Protein AF-A0A7C1NR58-F1 (afdb_monomer)

Mean predicted aligned error: 11.62 Å

Sequence (170 aa):
MNDITGWLIAIVIISLYFAILLFLKKRDLFERYNLSFYGPLLMWKTKKGKEFIRKIAKPKKFWNGFAMIGIVISFIAMFFMLWLLVENLSLLQHVPKKELQNLPGINMVIALPGINPILPVGYTIIGLAIAIVVHEFSHGIQCVLGKIKIKSLGIIAFIVPIGAFVEPDE

pLDDT: mean 75.81, std 11.31, range [46.38, 97.19]

Foldseek 3Di:
DDVVVVVVVVVVLQVVLVVVVVVCVVVVCCVVQVWDDDDLKIKGWDPVVLVVLVVVLVVVVVLVVVVVVVVVVVVVVVVVVVVVVVVVVVVVVVDPPVCVVVPDDPLCVDLAQPSR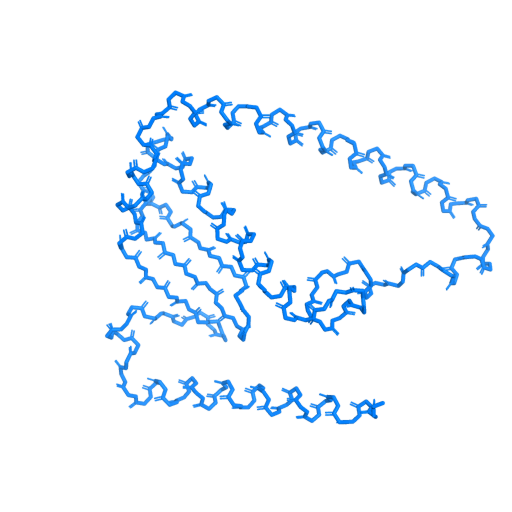PVDHNVVSLVVVVVVQVVVQSSVSSVCVSVVFAFPIWIFMDNSGGPHIHTHTDD

Radius of gyration: 21.35 Å; Cα contacts (8 Å, |Δi|>4): 151; chains: 1; bounding box: 59×28×55 Å

Secondary structure (DSSP, 8-state):
--HHHHHHHHHHHHHHHHHHHHHHHHTTHHHHTTEEEETTEEEEEESHHHHHHHHHT--HHHHHHHHHHHHHHHHHHHHHHHHHHHHHHHHHTTS-TTTGGGSPPHHHH---TTT-TTS-HHHHHHHHHHHHHHHHHHHHHHHHHTTPPEEEEEEEEESEEEEEEEEE--

Structure (mmCIF, N/CA/C/O backbone):
data_AF-A0A7C1NR58-F1
#
_entry.id   AF-A0A7C1NR58-F1
#
loop_
_atom_site.group_PDB
_atom_site.id
_atom_site.type_symbol
_atom_site.label_atom_id
_atom_site.label_alt_id
_atom_site.label_comp_id
_atom_site.label_asym_id
_atom_site.label_entity_id
_atom_site.label_seq_id
_atom_site.pdbx_PDB_ins_code
_atom_site.Cartn_x
_atom_site.Cartn_y
_atom_site.Cartn_z
_atom_site.occupancy
_atom_site.B_iso_or_equiv
_atom_site.auth_seq_id
_atom_site.auth_comp_id
_atom_site.auth_asym_id
_atom_site.auth_atom_id
_atom_site.pdbx_PDB_model_num
ATOM 1 N N . MET A 1 1 ? 5.125 -14.615 -30.310 1.00 50.38 1 MET A N 1
ATOM 2 C CA . MET A 1 1 ? 3.664 -14.562 -30.088 1.00 50.38 1 MET A CA 1
ATOM 3 C C . MET A 1 1 ? 3.213 -13.249 -30.702 1.00 50.38 1 MET A C 1
ATOM 5 O O . MET A 1 1 ? 3.658 -12.226 -30.214 1.00 50.38 1 MET A O 1
ATOM 9 N N . ASN A 1 2 ? 2.521 -13.266 -31.848 1.00 57.28 2 ASN A N 1
ATOM 10 C CA . ASN A 1 2 ? 2.306 -12.056 -32.661 1.00 57.28 2 ASN A CA 1
ATOM 11 C C . ASN A 1 2 ? 1.586 -10.983 -31.839 1.00 57.28 2 ASN A C 1
ATOM 13 O O . ASN A 1 2 ? 0.588 -11.310 -31.192 1.00 57.28 2 ASN A O 1
ATOM 17 N N . ASP A 1 3 ? 2.045 -9.732 -31.903 1.00 61.91 3 ASP A N 1
ATOM 18 C CA . ASP A 1 3 ? 1.501 -8.609 -31.121 1.00 61.91 3 ASP A CA 1
ATOM 19 C C . ASP A 1 3 ? -0.024 -8.478 -31.278 1.00 61.91 3 ASP A C 1
ATOM 21 O O . ASP A 1 3 ? -0.743 -8.216 -30.317 1.00 61.91 3 ASP A O 1
ATOM 25 N N . ILE A 1 4 ? -0.540 -8.796 -32.471 1.00 68.12 4 ILE A N 1
ATOM 26 C CA . ILE A 1 4 ? -1.972 -8.834 -32.817 1.00 68.12 4 ILE A CA 1
ATOM 27 C C . ILE A 1 4 ? -2.768 -9.779 -31.896 1.00 68.12 4 ILE A C 1
ATOM 29 O O . ILE A 1 4 ? -3.875 -9.457 -31.468 1.00 68.12 4 ILE A O 1
ATOM 33 N N . THR A 1 5 ? -2.196 -10.930 -31.542 1.00 73.50 5 THR A N 1
ATOM 34 C CA . THR A 1 5 ? -2.813 -11.912 -30.632 1.00 73.50 5 THR A CA 1
ATOM 35 C C . THR A 1 5 ? -2.905 -11.365 -29.208 1.00 73.50 5 THR A C 1
ATOM 37 O O . THR A 1 5 ? -3.902 -11.595 -28.529 1.00 73.50 5 THR A O 1
ATOM 40 N N . GLY A 1 6 ? -1.896 -10.606 -28.761 1.00 71.44 6 GLY A N 1
ATOM 41 C CA . GLY A 1 6 ? -1.891 -9.961 -27.445 1.00 71.44 6 GLY A CA 1
ATOM 42 C C . GLY A 1 6 ? -2.961 -8.875 -27.331 1.00 71.44 6 GLY A C 1
ATOM 43 O O . GLY A 1 6 ? -3.719 -8.854 -26.360 1.00 71.44 6 GLY A O 1
ATOM 44 N N . TRP A 1 7 ? -3.093 -8.035 -28.363 1.00 74.06 7 TRP A N 1
ATOM 45 C CA . TRP A 1 7 ? -4.147 -7.018 -28.434 1.00 74.06 7 TRP A CA 1
ATOM 46 C C . TRP A 1 7 ? -5.550 -7.632 -28.459 1.00 74.06 7 TRP A C 1
ATOM 48 O O . TRP A 1 7 ? -6.433 -7.162 -27.745 1.00 74.06 7 TRP A O 1
ATOM 58 N N . LEU A 1 8 ? -5.752 -8.721 -29.208 1.00 78.69 8 LEU A N 1
ATOM 59 C CA . LEU A 1 8 ? -7.025 -9.448 -29.226 1.00 78.69 8 LEU A CA 1
ATOM 60 C C . LEU A 1 8 ? -7.385 -10.016 -27.847 1.00 78.69 8 LEU A C 1
ATOM 62 O O . LEU A 1 8 ? -8.519 -9.851 -27.399 1.00 78.69 8 LEU A O 1
ATOM 66 N N . ILE A 1 9 ? -6.427 -10.625 -27.144 1.00 76.88 9 ILE A N 1
ATOM 67 C CA . ILE A 1 9 ? -6.643 -11.139 -25.783 1.00 76.88 9 ILE A CA 1
ATOM 68 C C . ILE A 1 9 ? -7.003 -9.995 -24.823 1.00 76.88 9 ILE A C 1
ATOM 70 O O . ILE A 1 9 ? -7.960 -10.120 -24.058 1.00 76.88 9 ILE A O 1
ATOM 74 N N . ALA A 1 10 ? -6.298 -8.862 -24.890 1.00 74.06 10 ALA A N 1
ATOM 75 C CA . ALA A 1 10 ? -6.594 -7.693 -24.062 1.00 74.06 10 ALA A CA 1
ATOM 76 C C . ALA A 1 10 ? -8.010 -7.146 -24.321 1.00 74.06 10 ALA A C 1
ATOM 78 O O . ALA A 1 10 ? -8.757 -6.889 -23.375 1.00 74.06 10 ALA A O 1
ATOM 79 N N . ILE A 1 11 ? -8.417 -7.036 -25.590 1.00 80.69 11 ILE A N 1
ATOM 80 C CA . ILE A 1 11 ? -9.758 -6.577 -25.980 1.00 80.69 11 ILE A CA 1
ATOM 81 C C . ILE A 1 11 ? -10.839 -7.540 -25.476 1.00 80.69 11 ILE A C 1
ATOM 83 O O . ILE A 1 11 ? -11.870 -7.086 -24.975 1.00 80.69 11 ILE A O 1
ATOM 87 N N . VAL A 1 12 ? -10.609 -8.854 -25.554 1.00 83.12 12 VAL A N 1
ATOM 88 C CA . VAL A 1 12 ? -11.545 -9.864 -25.035 1.00 83.12 12 VAL A CA 1
ATOM 89 C C . VAL A 1 12 ? -11.679 -9.756 -23.517 1.00 83.12 12 VAL A C 1
ATOM 91 O O . VAL A 1 12 ? -12.801 -9.752 -23.016 1.00 83.12 12 VAL A O 1
ATOM 94 N N . ILE A 1 13 ? -10.574 -9.601 -22.781 1.00 79.62 13 ILE A N 1
ATOM 95 C CA . ILE A 1 13 ? -10.594 -9.443 -21.317 1.00 79.62 13 ILE A CA 1
ATOM 96 C C . ILE A 1 13 ? -11.352 -8.173 -20.913 1.00 79.62 13 ILE A C 1
ATOM 98 O O . ILE A 1 13 ? -12.198 -8.222 -20.019 1.00 79.62 13 ILE A O 1
ATOM 102 N N . ILE A 1 14 ? -11.098 -7.050 -21.589 1.00 78.94 14 ILE A N 1
ATOM 103 C CA . ILE A 1 14 ? -11.787 -5.779 -21.323 1.00 78.94 14 ILE A CA 1
ATOM 104 C C . ILE A 1 14 ? -13.281 -5.907 -21.644 1.00 78.94 14 ILE A C 1
ATOM 106 O O . ILE A 1 14 ? -14.124 -5.514 -20.839 1.00 78.94 14 ILE A O 1
ATOM 110 N N . SER A 1 15 ? -13.626 -6.509 -22.782 1.00 78.81 15 SER A N 1
ATOM 111 C CA . SER A 1 15 ? -15.022 -6.720 -23.186 1.00 78.81 15 SER A CA 1
ATOM 112 C C . SER A 1 15 ? -15.761 -7.638 -22.210 1.00 78.81 15 SER A C 1
ATOM 114 O O . SER A 1 15 ? -16.894 -7.348 -21.829 1.00 78.81 15 SER A O 1
ATOM 116 N N . LEU A 1 16 ? -15.107 -8.708 -21.748 1.00 80.75 16 LEU A N 1
ATOM 117 C CA . LEU A 1 16 ? -15.648 -9.625 -20.746 1.00 80.75 16 LEU A CA 1
ATOM 118 C C . LEU A 1 16 ? -15.839 -8.921 -19.396 1.00 80.75 16 LEU A C 1
ATOM 120 O O . LEU A 1 16 ? -16.879 -9.089 -18.764 1.00 80.75 16 LEU A O 1
ATOM 124 N N . TYR A 1 17 ? -14.883 -8.085 -18.983 1.00 76.69 17 TYR A N 1
ATOM 125 C CA . TYR A 1 17 ? -14.995 -7.259 -17.781 1.00 76.69 17 TYR A CA 1
ATOM 126 C C . TYR A 1 17 ? -16.213 -6.327 -17.851 1.00 76.69 17 TYR A C 1
ATOM 128 O O . TYR A 1 17 ? -17.046 -6.336 -16.944 1.00 76.69 17 TYR A O 1
ATOM 136 N N . PHE A 1 18 ? -16.391 -5.596 -18.955 1.00 75.62 18 PHE A N 1
ATOM 137 C CA . PHE A 1 18 ? -17.570 -4.748 -19.154 1.00 75.62 18 PHE A CA 1
ATOM 138 C C . PHE A 1 18 ? -18.876 -5.553 -19.220 1.00 7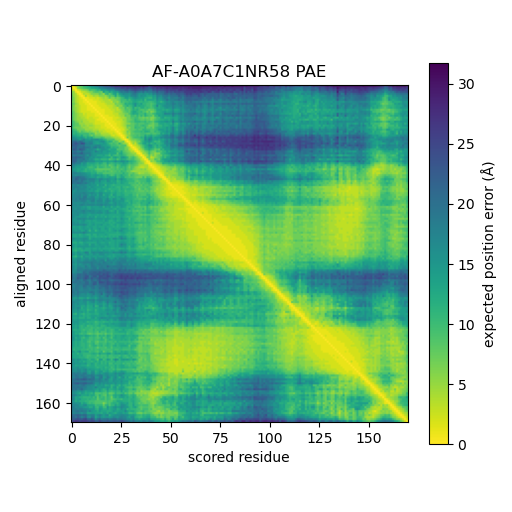5.62 18 PHE A C 1
ATOM 140 O O . PHE A 1 18 ? -19.879 -5.129 -18.646 1.00 75.62 18 PHE A O 1
ATOM 147 N N . ALA A 1 19 ? -18.880 -6.730 -19.850 1.00 76.25 19 ALA A N 1
ATOM 148 C CA . ALA A 1 19 ? -20.050 -7.607 -19.890 1.00 76.25 19 ALA A CA 1
ATOM 149 C C . ALA A 1 19 ? -20.447 -8.101 -18.488 1.00 76.25 19 ALA A C 1
ATOM 151 O O . ALA A 1 19 ? -21.628 -8.067 -18.136 1.00 76.25 19 ALA A O 1
ATOM 152 N N . ILE A 1 20 ? -19.469 -8.489 -17.662 1.00 74.62 20 ILE A N 1
ATOM 153 C CA . ILE A 1 20 ? -19.674 -8.870 -16.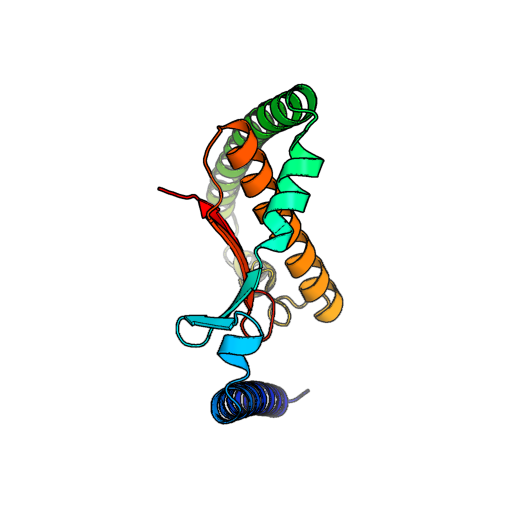258 1.00 74.62 20 ILE A CA 1
ATOM 154 C C . ILE A 1 20 ? -20.225 -7.681 -15.462 1.00 74.62 20 ILE A C 1
ATOM 156 O O . ILE A 1 20 ? -21.210 -7.838 -14.742 1.00 74.62 20 ILE A O 1
ATOM 160 N N . LEU A 1 21 ? -19.665 -6.479 -15.629 1.00 68.88 21 LEU A N 1
ATOM 161 C CA . LEU A 1 21 ? -20.163 -5.270 -14.964 1.00 68.88 21 LEU A CA 1
ATOM 162 C C . LEU A 1 21 ? -21.616 -4.949 -15.341 1.00 68.88 21 LEU A C 1
ATOM 164 O O . LEU A 1 21 ? -22.438 -4.660 -14.468 1.00 68.88 21 LEU A O 1
ATOM 168 N N . LEU A 1 22 ? -21.957 -5.039 -16.627 1.00 70.44 22 LEU A N 1
ATOM 169 C CA . LEU A 1 22 ? -23.323 -4.833 -17.112 1.00 70.44 22 LEU A CA 1
ATOM 170 C C . LEU A 1 22 ? -24.279 -5.920 -16.599 1.00 70.44 22 LEU A C 1
ATOM 172 O O . LEU A 1 22 ? -25.430 -5.619 -16.275 1.00 70.44 22 LEU A O 1
ATOM 176 N N . PHE A 1 23 ? -23.814 -7.165 -16.481 1.00 71.44 23 PHE A N 1
ATOM 177 C CA . PHE A 1 23 ? -24.589 -8.270 -15.917 1.00 71.44 23 PHE A CA 1
ATOM 178 C C . PHE A 1 23 ? -24.865 -8.080 -14.421 1.00 71.44 23 PHE A C 1
ATOM 180 O O . PHE A 1 23 ? -26.010 -8.226 -13.989 1.00 71.44 23 PHE A O 1
ATOM 187 N N . LEU A 1 24 ? -23.853 -7.686 -13.640 1.00 66.56 24 LEU A N 1
ATOM 188 C CA . LEU A 1 24 ? -24.022 -7.336 -12.226 1.00 66.56 24 LEU A CA 1
ATOM 189 C C . LEU A 1 24 ? -24.986 -6.149 -12.062 1.00 66.56 24 LEU A C 1
ATOM 191 O O . LEU A 1 24 ? -25.776 -6.139 -11.116 1.00 66.56 24 LEU A O 1
ATOM 195 N N . LYS A 1 25 ? -24.986 -5.200 -13.015 1.00 64.00 25 LYS A N 1
ATOM 196 C CA . LYS A 1 25 ? -25.855 -4.004 -12.990 1.00 64.00 25 LYS A CA 1
ATOM 197 C C . LYS A 1 25 ? -27.306 -4.359 -13.212 1.00 64.00 25 LYS A C 1
ATOM 199 O O . LYS A 1 25 ? -28.171 -3.870 -12.501 1.00 64.00 25 LYS A O 1
ATOM 204 N N . LYS A 1 26 ? -27.565 -5.259 -14.156 1.00 62.62 26 LYS A N 1
ATOM 205 C CA . LYS A 1 26 ? -28.917 -5.740 -14.461 1.00 62.62 26 LYS A CA 1
ATOM 206 C C . LYS A 1 26 ? -29.552 -6.570 -13.340 1.00 62.62 26 LYS A C 1
ATOM 208 O O . LYS A 1 26 ? -30.747 -6.827 -13.405 1.00 62.62 26 LYS A O 1
ATOM 213 N N . ARG A 1 27 ? -28.778 -7.038 -12.356 1.00 59.88 27 ARG A N 1
ATOM 214 C CA . ARG A 1 27 ? -29.248 -7.947 -11.296 1.00 59.88 27 ARG A CA 1
ATOM 215 C C . ARG A 1 27 ? -29.440 -7.274 -9.929 1.00 59.88 27 ARG A C 1
ATOM 217 O O . ARG A 1 27 ? -29.741 -7.993 -8.982 1.00 59.88 27 ARG A O 1
ATOM 224 N N . ASP A 1 28 ? -29.226 -5.960 -9.802 1.00 56.19 28 ASP A N 1
ATOM 225 C CA . ASP A 1 28 ? -29.261 -5.210 -8.524 1.00 56.19 28 ASP A CA 1
ATOM 226 C C . ASP A 1 28 ? -28.410 -5.824 -7.392 1.00 56.19 28 ASP A C 1
ATOM 228 O O . ASP A 1 28 ? -28.559 -5.540 -6.202 1.00 56.19 28 ASP A O 1
ATOM 232 N N . LEU A 1 29 ? -27.432 -6.659 -7.756 1.00 58.25 29 LEU A N 1
ATOM 233 C CA . LEU A 1 29 ? -26.519 -7.291 -6.804 1.00 58.25 29 LEU A CA 1
ATOM 234 C C . LEU A 1 29 ? -25.509 -6.283 -6.232 1.00 58.25 29 LEU A C 1
ATOM 236 O O . LEU A 1 29 ? -24.831 -6.582 -5.252 1.00 58.25 29 LEU A O 1
ATOM 240 N N . PHE A 1 30 ? -25.440 -5.079 -6.803 1.00 55.97 30 PHE A N 1
ATOM 241 C CA . PHE A 1 30 ? -24.596 -3.991 -6.322 1.00 55.97 30 PHE A CA 1
ATOM 242 C C . PHE A 1 30 ? -24.954 -3.555 -4.900 1.00 55.97 30 PHE A C 1
ATOM 244 O O . PHE A 1 30 ? -24.072 -3.483 -4.040 1.00 55.97 30 PHE A O 1
ATOM 251 N N . GLU A 1 31 ? -26.243 -3.357 -4.623 1.00 52.66 31 GLU A N 1
ATOM 252 C CA . GLU A 1 31 ? -26.713 -2.966 -3.292 1.00 52.66 31 GLU A CA 1
ATOM 253 C C . GLU A 1 31 ? -26.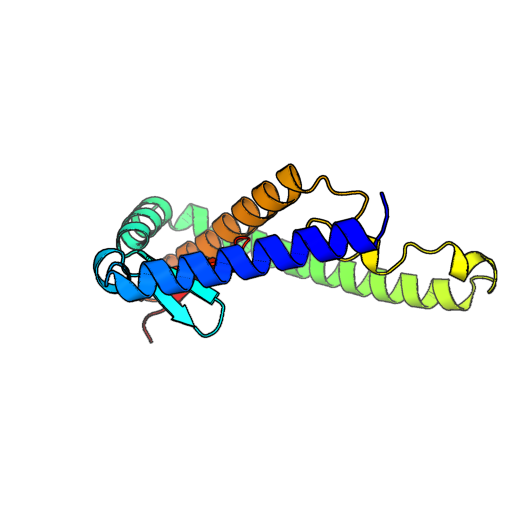626 -4.126 -2.294 1.00 52.66 31 GLU A C 1
ATOM 255 O O . GLU A 1 31 ? -26.224 -3.926 -1.146 1.00 52.66 31 GLU A O 1
ATOM 260 N N . ARG A 1 32 ? -26.894 -5.367 -2.733 1.00 51.31 32 ARG A N 1
ATOM 261 C CA . ARG A 1 32 ? -26.790 -6.553 -1.859 1.00 51.31 32 ARG A CA 1
ATOM 262 C C . ARG A 1 32 ? -25.368 -6.835 -1.370 1.00 51.31 32 ARG A C 1
ATOM 264 O O . ARG A 1 32 ? -25.215 -7.361 -0.269 1.00 51.31 32 ARG A O 1
ATOM 271 N N . TYR A 1 33 ? -24.340 -6.501 -2.154 1.00 55.25 33 TYR A N 1
ATOM 272 C CA . TYR A 1 33 ? -22.936 -6.772 -1.810 1.00 55.25 33 TYR A CA 1
ATOM 273 C C . TYR A 1 33 ? -22.129 -5.533 -1.379 1.00 55.25 33 TYR A C 1
ATOM 275 O O . TYR A 1 33 ? -20.918 -5.655 -1.186 1.00 55.25 33 TYR A O 1
ATOM 283 N N . ASN A 1 34 ? -22.763 -4.367 -1.167 1.00 58.22 34 ASN A N 1
ATOM 284 C CA . ASN A 1 34 ? -22.088 -3.087 -0.870 1.00 58.22 34 ASN A CA 1
ATOM 285 C C . ASN A 1 34 ? -21.015 -2.713 -1.913 1.00 58.22 34 ASN A C 1
ATOM 287 O O . ASN A 1 34 ? -19.918 -2.252 -1.577 1.00 58.22 34 ASN A O 1
ATOM 291 N N . LEU A 1 35 ? -21.317 -2.945 -3.188 1.00 61.59 35 LEU A N 1
ATOM 292 C CA . LEU A 1 35 ? -20.445 -2.595 -4.301 1.00 61.59 35 LEU A CA 1
ATOM 293 C C . LEU A 1 35 ? -20.823 -1.196 -4.802 1.00 61.59 35 LEU A C 1
ATOM 295 O O . LEU A 1 35 ? -21.972 -0.946 -5.153 1.00 61.59 35 LEU A O 1
ATOM 299 N N . SER A 1 36 ? -19.866 -0.271 -4.816 1.00 60.25 36 SER A N 1
ATOM 300 C CA . SER A 1 36 ? -20.041 1.100 -5.311 1.00 60.25 36 SER A CA 1
ATOM 301 C C . SER A 1 36 ? -19.246 1.299 -6.600 1.00 60.25 36 SER A C 1
ATOM 303 O O . SER A 1 36 ? -18.136 0.783 -6.731 1.00 60.25 36 SER A O 1
ATOM 305 N N . PHE A 1 37 ? -19.802 2.060 -7.542 1.00 60.97 37 PHE A N 1
ATOM 306 C CA . PHE A 1 37 ? -19.149 2.365 -8.814 1.00 60.97 37 PHE A CA 1
ATOM 307 C C . PHE A 1 37 ? -18.457 3.728 -8.734 1.00 60.97 37 PHE A C 1
ATOM 309 O O . PHE A 1 37 ? -19.091 4.713 -8.356 1.00 60.97 37 PHE A O 1
ATOM 316 N N . TYR A 1 38 ? -17.176 3.784 -9.097 1.00 55.88 38 TYR A N 1
ATOM 317 C CA . TYR A 1 38 ? -16.429 5.035 -9.257 1.00 55.88 38 TYR A CA 1
ATOM 318 C C . TYR A 1 38 ? -15.814 5.047 -10.664 1.00 55.88 38 TYR A C 1
ATOM 320 O O . TYR A 1 38 ? -14.650 4.708 -10.871 1.00 55.88 38 TYR A O 1
ATOM 328 N N . GLY A 1 39 ? -16.638 5.341 -11.676 1.00 65.69 39 GLY A N 1
ATOM 329 C CA . GLY A 1 39 ? -16.238 5.179 -13.080 1.00 65.69 39 GLY A CA 1
ATOM 330 C C . GLY A 1 39 ? -15.931 3.707 -13.410 1.00 65.69 39 GLY A C 1
ATOM 331 O O . GLY A 1 39 ? -16.626 2.843 -12.898 1.00 65.69 39 GLY A O 1
ATOM 332 N N . PRO A 1 40 ? -14.905 3.361 -14.211 1.00 63.19 40 PRO A N 1
ATOM 333 C CA . PRO A 1 40 ? -14.610 1.965 -14.561 1.00 63.19 40 PRO A CA 1
ATOM 334 C C . PRO A 1 40 ? -14.150 1.097 -13.373 1.00 63.19 40 PRO A C 1
ATOM 336 O O . PRO A 1 40 ? -13.930 -0.093 -13.561 1.00 63.19 40 PRO A O 1
ATOM 339 N N . LEU A 1 41 ? -13.984 1.662 -12.172 1.00 66.88 41 LEU A N 1
ATOM 340 C CA . LEU A 1 41 ? -13.459 0.984 -10.988 1.00 66.88 41 LEU A CA 1
ATOM 341 C C . LEU A 1 41 ? -14.587 0.409 -10.124 1.00 66.88 41 LEU A C 1
ATOM 343 O O . LEU A 1 41 ? -15.554 1.098 -9.779 1.00 66.88 41 LEU A O 1
ATOM 347 N N . LEU A 1 42 ? -14.419 -0.848 -9.713 1.00 68.75 42 LEU A N 1
ATOM 348 C CA . LEU A 1 42 ? -15.313 -1.524 -8.781 1.00 68.75 42 LEU A CA 1
ATOM 349 C C . LEU A 1 42 ? -14.798 -1.312 -7.354 1.00 68.75 42 LEU A C 1
ATOM 351 O O . LEU A 1 42 ? -13.688 -1.741 -7.032 1.00 68.75 42 LEU A O 1
ATOM 355 N N . MET A 1 43 ? -15.596 -0.679 -6.495 1.00 71.25 43 MET A N 1
ATOM 356 C CA . MET A 1 43 ? -15.271 -0.547 -5.076 1.00 71.25 43 MET A CA 1
ATOM 357 C C . MET A 1 43 ? -16.120 -1.497 -4.249 1.00 71.25 43 MET A C 1
ATOM 359 O O . MET A 1 43 ? -17.346 -1.416 -4.264 1.00 71.25 43 MET A O 1
ATOM 363 N N . TRP A 1 44 ? -15.482 -2.356 -3.470 1.00 71.44 44 TRP A N 1
ATOM 364 C CA . TRP A 1 44 ? -16.165 -3.216 -2.518 1.00 71.44 44 TRP A CA 1
ATOM 365 C C . TRP A 1 44 ? -15.997 -2.685 -1.103 1.00 71.44 44 TRP A C 1
ATOM 367 O O . TRP A 1 44 ? -14.886 -2.692 -0.578 1.00 71.44 44 TRP A O 1
ATOM 377 N N . LYS A 1 45 ? -17.093 -2.220 -0.488 1.00 69.56 45 LYS A N 1
ATOM 378 C CA . LYS A 1 45 ? -17.092 -1.661 0.871 1.00 69.56 45 LYS A CA 1
ATOM 379 C C . LYS A 1 45 ? -17.476 -2.723 1.895 1.00 69.56 45 LYS A C 1
ATOM 381 O O . LYS A 1 45 ? -18.526 -3.357 1.803 1.00 69.56 45 LYS A O 1
ATOM 386 N N . THR A 1 46 ? -16.669 -2.868 2.940 1.00 72.31 46 THR A N 1
ATOM 387 C CA . THR A 1 46 ? -16.953 -3.745 4.077 1.00 72.31 46 THR A CA 1
ATOM 388 C C . THR A 1 46 ? -16.862 -2.997 5.402 1.00 72.31 46 THR A C 1
ATOM 390 O O . THR A 1 46 ? -15.867 -2.357 5.735 1.00 72.31 46 THR A O 1
ATOM 393 N N . LYS A 1 47 ? -17.917 -3.113 6.217 1.00 68.56 47 LYS A N 1
ATOM 394 C CA . LYS A 1 47 ? -17.934 -2.591 7.595 1.00 68.56 47 LYS A CA 1
ATOM 395 C C . LYS A 1 47 ? -17.227 -3.535 8.579 1.00 68.56 47 LYS A C 1
ATOM 397 O O . LYS A 1 47 ? -16.728 -3.081 9.606 1.00 68.56 47 LYS A O 1
ATOM 402 N N . LYS A 1 48 ? -17.133 -4.834 8.255 1.00 67.62 48 LYS A N 1
ATOM 403 C CA . LYS A 1 48 ? -16.553 -5.868 9.138 1.00 67.62 48 LYS A CA 1
ATOM 404 C C . LYS A 1 48 ? -15.042 -5.706 9.331 1.00 67.62 48 LYS A C 1
ATOM 406 O O . LYS A 1 48 ? -14.532 -5.972 10.416 1.00 67.62 48 LYS A O 1
ATOM 411 N N . GLY A 1 49 ? -14.333 -5.194 8.321 1.00 70.50 49 GLY A N 1
ATOM 412 C CA . GLY A 1 49 ? -12.892 -4.931 8.417 1.00 70.50 49 GLY A CA 1
ATOM 413 C C . GLY A 1 49 ? -12.526 -3.980 9.566 1.00 70.50 49 GLY A C 1
ATOM 414 O O . GLY A 1 49 ? -11.459 -4.105 10.159 1.00 70.50 49 GLY A O 1
ATOM 415 N N . LYS A 1 50 ? -13.437 -3.076 9.956 1.00 73.88 50 LYS A N 1
ATOM 416 C CA . LYS A 1 50 ? -13.180 -2.051 10.980 1.00 73.88 50 LYS A CA 1
ATOM 417 C C . LYS A 1 50 ? -13.016 -2.657 12.367 1.00 73.88 50 LYS A C 1
ATOM 419 O O . LYS A 1 50 ? -12.207 -2.185 13.164 1.00 73.88 50 LYS A O 1
ATOM 424 N N . GLU A 1 51 ? -13.810 -3.674 12.683 1.00 77.19 51 GLU A N 1
ATOM 425 C CA . GLU A 1 51 ? -13.709 -4.386 13.959 1.00 77.19 51 GLU A CA 1
ATOM 426 C C . GLU A 1 51 ? -12.435 -5.220 14.018 1.00 77.19 51 GLU A C 1
ATOM 428 O O . GLU A 1 51 ? -11.765 -5.243 15.051 1.00 77.19 51 GLU A O 1
ATOM 433 N N . PHE A 1 52 ? -12.056 -5.829 12.893 1.00 81.25 52 PHE A N 1
ATOM 434 C CA . PHE A 1 52 ? -10.810 -6.573 12.770 1.00 81.25 52 PHE A CA 1
ATOM 435 C C . PHE A 1 52 ? -9.583 -5.669 12.974 1.00 81.25 52 PHE A C 1
ATOM 437 O O . PHE A 1 52 ? -8.740 -5.981 13.818 1.00 81.25 52 PHE A O 1
ATOM 444 N N . ILE A 1 53 ? -9.537 -4.496 12.325 1.00 82.31 53 ILE A N 1
ATOM 445 C CA . ILE A 1 53 ? -8.486 -3.488 12.555 1.00 82.31 53 ILE A CA 1
ATOM 446 C C . ILE A 1 53 ? -8.483 -3.033 14.014 1.00 82.31 53 ILE A C 1
ATOM 448 O O . ILE A 1 53 ? -7.432 -3.041 14.648 1.00 82.31 53 ILE A O 1
ATOM 452 N N . ARG A 1 54 ? -9.645 -2.703 14.601 1.00 80.38 54 ARG A N 1
ATOM 453 C CA . ARG A 1 54 ? -9.718 -2.312 16.022 1.00 80.38 54 ARG A CA 1
ATOM 454 C C . ARG A 1 54 ? -9.224 -3.408 16.965 1.00 80.38 54 ARG A C 1
ATOM 456 O O . ARG A 1 54 ? -8.631 -3.085 17.992 1.00 80.38 54 ARG A O 1
ATOM 463 N N . LYS A 1 55 ? -9.454 -4.684 16.642 1.00 85.00 55 LYS A N 1
ATOM 464 C CA . LYS A 1 55 ? -8.969 -5.824 17.431 1.00 85.00 55 LYS A CA 1
ATOM 465 C C . LYS A 1 55 ? -7.451 -5.966 17.329 1.00 85.00 55 LYS A C 1
ATOM 467 O O . LYS A 1 55 ? -6.810 -6.165 18.358 1.00 85.00 55 LYS A O 1
ATOM 472 N N . ILE A 1 56 ? -6.890 -5.828 16.129 1.00 85.81 56 ILE A N 1
ATOM 473 C CA . ILE A 1 56 ? -5.442 -5.920 15.902 1.00 85.81 56 ILE A CA 1
ATOM 474 C C . ILE A 1 56 ? -4.703 -4.703 16.456 1.00 85.81 56 ILE A C 1
ATOM 476 O O . ILE A 1 56 ? -3.626 -4.865 17.016 1.00 85.81 56 ILE A O 1
ATOM 480 N N . ALA A 1 57 ? -5.298 -3.513 16.396 1.00 84.62 57 ALA A N 1
ATOM 481 C CA . ALA A 1 57 ? -4.729 -2.267 16.909 1.00 84.62 57 ALA A CA 1
ATOM 482 C C . ALA A 1 57 ? -4.804 -2.127 18.448 1.00 84.62 57 ALA A C 1
ATOM 484 O O . ALA A 1 57 ? -4.382 -1.108 18.998 1.00 84.62 57 ALA A O 1
ATOM 485 N N . LYS A 1 58 ? -5.321 -3.133 19.177 1.00 84.25 58 LYS A N 1
ATOM 486 C CA . LYS A 1 58 ? -5.404 -3.127 20.652 1.00 84.25 58 LYS A CA 1
ATOM 487 C C . LYS A 1 58 ? -4.067 -2.881 21.375 1.00 84.25 58 LYS A C 1
ATOM 489 O O . LYS A 1 58 ? -4.074 -2.078 22.311 1.00 84.25 58 LYS A O 1
ATOM 494 N N . PRO A 1 59 ? -2.931 -3.513 21.013 1.00 88.00 59 PRO A N 1
ATOM 495 C CA . PRO A 1 59 ? -1.653 -3.281 21.674 1.00 88.00 59 PRO A CA 1
ATOM 496 C C . PRO A 1 59 ? -1.036 -1.964 21.181 1.00 88.00 59 PRO A C 1
ATOM 498 O O . PRO A 1 59 ? -0.058 -1.945 20.437 1.00 88.00 59 PRO A O 1
ATOM 501 N N . LYS A 1 60 ? -1.616 -0.836 21.609 1.00 84.69 60 LYS A N 1
ATOM 502 C CA . LYS A 1 60 ? -1.261 0.506 21.115 1.00 84.69 60 LYS A CA 1
ATOM 503 C C . LYS A 1 60 ? 0.222 0.845 21.270 1.00 84.69 60 LYS A C 1
ATOM 505 O O . LYS A 1 60 ? 0.790 1.485 20.398 1.00 84.69 60 LYS A O 1
ATOM 510 N N . LYS A 1 61 ? 0.858 0.394 22.358 1.00 86.31 61 LYS A N 1
ATOM 511 C CA . LYS A 1 61 ? 2.291 0.629 22.606 1.00 86.31 61 LYS A CA 1
ATOM 512 C C . LYS A 1 61 ? 3.179 -0.026 21.543 1.00 86.31 61 LYS A C 1
ATOM 514 O O . LYS A 1 61 ? 4.114 0.612 21.078 1.00 86.31 61 LYS A O 1
ATOM 519 N N . PHE A 1 62 ? 2.857 -1.258 21.138 1.00 91.00 62 PHE A N 1
ATOM 520 C CA . PHE A 1 62 ? 3.591 -1.972 20.091 1.00 91.00 62 PHE A CA 1
ATOM 521 C C . PHE A 1 62 ? 3.471 -1.243 18.752 1.00 91.00 62 PHE A C 1
ATOM 523 O O . PHE A 1 62 ? 4.478 -0.910 18.135 1.00 91.00 62 PHE A O 1
ATOM 530 N N . TRP A 1 63 ? 2.240 -0.920 18.347 1.00 90.12 63 TRP A N 1
ATOM 531 C CA . TRP A 1 63 ? 1.990 -0.255 17.070 1.00 90.12 63 TRP A CA 1
ATOM 532 C C . TRP A 1 63 ? 2.546 1.170 17.015 1.00 90.12 63 TRP A C 1
ATOM 534 O O . TRP A 1 63 ? 3.054 1.568 15.974 1.00 90.12 63 TRP A O 1
ATOM 544 N N . ASN A 1 64 ? 2.528 1.917 18.124 1.00 87.38 64 ASN A N 1
ATOM 545 C CA . ASN A 1 64 ? 3.180 3.227 18.197 1.00 87.38 64 ASN A CA 1
ATOM 546 C C . ASN A 1 64 ? 4.703 3.117 18.040 1.00 87.38 64 ASN A C 1
ATOM 548 O O . ASN A 1 64 ? 5.296 3.916 17.322 1.00 87.38 64 ASN A O 1
ATOM 552 N N . GLY A 1 65 ? 5.335 2.126 18.681 1.00 90.69 65 GLY A N 1
ATOM 553 C CA . GLY A 1 65 ? 6.767 1.872 18.511 1.00 90.69 65 GLY A CA 1
ATOM 554 C C . GLY A 1 65 ? 7.111 1.502 17.068 1.00 90.69 65 GLY A C 1
ATOM 555 O O . GLY A 1 65 ? 8.015 2.090 16.481 1.00 90.69 65 GLY A O 1
ATOM 556 N N . PHE A 1 66 ? 6.332 0.596 16.470 1.00 90.12 66 PHE A N 1
ATOM 557 C CA . PHE A 1 66 ? 6.475 0.217 15.064 1.00 90.12 66 PHE A CA 1
ATOM 558 C C . PHE A 1 66 ? 6.305 1.415 14.120 1.00 90.12 66 PHE A C 1
ATOM 560 O O . PHE A 1 66 ? 7.136 1.616 13.240 1.00 90.12 66 PHE A O 1
ATOM 567 N N . ALA A 1 67 ? 5.277 2.244 14.329 1.00 88.25 67 ALA A N 1
ATOM 568 C CA . ALA A 1 67 ? 5.039 3.438 13.523 1.00 88.25 67 ALA A CA 1
ATOM 569 C C . ALA A 1 67 ? 6.192 4.445 13.642 1.00 88.25 67 ALA A C 1
ATOM 571 O O . ALA A 1 67 ? 6.654 4.964 12.632 1.00 88.25 67 ALA A O 1
ATOM 572 N N . MET A 1 68 ? 6.708 4.677 14.851 1.00 91.06 68 MET A N 1
ATOM 573 C CA . MET A 1 68 ? 7.829 5.594 15.066 1.00 91.06 68 MET A CA 1
ATOM 574 C C . MET A 1 68 ? 9.109 5.110 14.373 1.00 91.06 68 MET A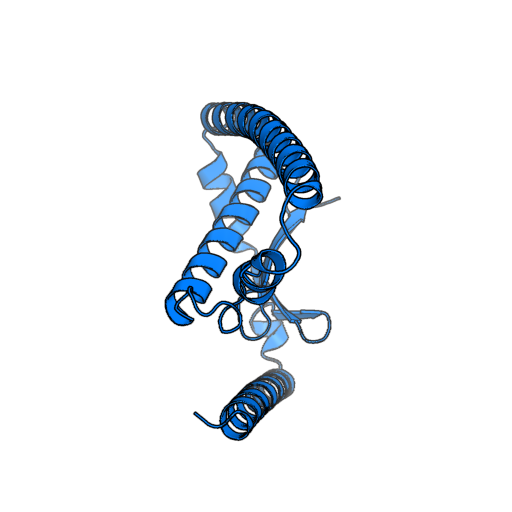 C 1
ATOM 576 O O . MET A 1 68 ? 9.760 5.889 13.681 1.00 91.06 68 MET A O 1
ATOM 580 N N . ILE A 1 69 ? 9.436 3.819 14.494 1.00 94.38 69 ILE A N 1
ATOM 581 C CA . ILE A 1 69 ? 10.567 3.210 13.776 1.00 94.38 69 ILE A CA 1
ATOM 582 C C . ILE A 1 69 ? 10.352 3.318 12.261 1.00 94.38 69 ILE A C 1
ATOM 584 O O . ILE A 1 69 ? 11.261 3.719 11.538 1.00 94.38 69 ILE A O 1
ATOM 588 N N . GLY A 1 70 ? 9.143 3.015 11.785 1.00 90.75 70 GLY A N 1
ATOM 589 C CA . GLY A 1 70 ? 8.776 3.107 10.373 1.00 90.75 70 GLY A CA 1
ATOM 590 C C . GLY A 1 70 ? 8.926 4.521 9.810 1.00 90.75 70 GLY A C 1
ATOM 591 O O . GLY A 1 70 ? 9.447 4.679 8.708 1.00 90.75 70 GLY A O 1
ATOM 592 N N . ILE A 1 71 ? 8.552 5.552 10.573 1.00 90.56 71 ILE A N 1
ATOM 593 C CA . ILE A 1 71 ? 8.750 6.958 10.194 1.00 90.56 71 ILE A CA 1
ATOM 594 C C . ILE A 1 71 ? 10.244 7.266 10.051 1.00 90.56 71 ILE A C 1
ATOM 596 O O . ILE A 1 71 ? 10.654 7.799 9.022 1.00 90.56 71 ILE A O 1
ATOM 600 N N . VAL A 1 72 ? 11.072 6.882 11.028 1.00 95.81 72 VAL A N 1
ATOM 601 C CA . VAL A 1 72 ? 12.530 7.105 10.968 1.00 95.81 72 VAL A CA 1
ATOM 602 C C . VAL A 1 72 ? 13.147 6.404 9.754 1.00 95.81 72 VAL A C 1
ATOM 604 O O . VAL A 1 72 ? 13.879 7.032 8.990 1.00 95.81 72 VAL A O 1
ATOM 607 N N . ILE A 1 73 ? 12.804 5.132 9.527 1.00 95.81 73 ILE A N 1
ATOM 608 C CA . ILE A 1 73 ? 13.264 4.373 8.355 1.00 95.81 73 ILE A CA 1
ATOM 609 C C . ILE A 1 73 ? 12.816 5.053 7.057 1.00 95.81 73 ILE A C 1
ATOM 611 O O . ILE A 1 73 ? 13.602 5.136 6.120 1.00 95.81 73 ILE A O 1
ATOM 615 N N . SER A 1 74 ? 11.588 5.576 7.002 1.00 92.88 74 SER A N 1
ATOM 616 C CA . SER A 1 74 ? 11.061 6.265 5.818 1.00 92.88 74 SER A CA 1
ATOM 617 C C . SER A 1 74 ? 11.846 7.536 5.500 1.00 92.88 74 SER A C 1
ATOM 619 O O . SER A 1 74 ? 12.182 7.765 4.342 1.00 92.88 74 SER A O 1
ATOM 621 N N . PHE A 1 75 ? 12.201 8.333 6.513 1.00 95.81 75 PHE A N 1
ATOM 622 C CA . PHE A 1 75 ? 13.054 9.511 6.324 1.00 95.81 75 PHE A CA 1
ATOM 623 C C . PHE A 1 75 ? 14.458 9.138 5.835 1.00 95.81 75 PHE A C 1
ATOM 625 O O . PHE A 1 75 ? 14.974 9.777 4.917 1.00 95.81 75 PHE A O 1
ATOM 632 N N . ILE A 1 76 ? 15.053 8.080 6.393 1.00 97.19 76 ILE A N 1
ATOM 633 C CA . ILE A 1 76 ? 16.352 7.563 5.943 1.00 97.19 76 ILE A CA 1
ATOM 634 C C . ILE A 1 76 ? 16.259 7.095 4.483 1.00 97.19 76 ILE A C 1
ATOM 636 O O . ILE A 1 76 ? 17.061 7.509 3.648 1.00 97.19 76 ILE A O 1
ATOM 640 N N . ALA A 1 77 ? 15.255 6.283 4.148 1.00 95.81 77 ALA A N 1
ATOM 641 C CA . ALA A 1 77 ? 15.037 5.784 2.793 1.00 95.81 77 ALA A CA 1
ATOM 642 C C . ALA A 1 77 ? 14.798 6.922 1.791 1.00 95.81 77 ALA A C 1
ATOM 644 O O . ALA A 1 77 ? 15.338 6.886 0.688 1.00 95.81 77 ALA A O 1
ATOM 645 N N . MET A 1 78 ? 14.044 7.955 2.180 1.00 96.31 78 MET A N 1
ATOM 646 C CA . MET A 1 78 ? 13.820 9.145 1.359 1.00 96.31 78 MET A CA 1
ATOM 647 C C . MET A 1 78 ? 15.131 9.884 1.067 1.00 96.31 78 MET A C 1
ATOM 649 O O . MET A 1 78 ? 15.370 10.259 -0.080 1.00 96.31 78 MET A O 1
ATOM 653 N N . PHE A 1 79 ? 16.007 10.042 2.065 1.00 97.19 79 PHE A N 1
ATOM 654 C CA . PHE A 1 79 ? 17.334 10.630 1.865 1.00 97.19 79 PHE A CA 1
ATOM 655 C C . PHE A 1 79 ? 18.186 9.801 0.894 1.00 97.19 79 PHE A C 1
ATOM 657 O O . PHE A 1 79 ? 18.716 10.350 -0.070 1.00 97.19 79 PHE A O 1
ATOM 664 N N . PHE A 1 80 ? 18.271 8.480 1.093 1.00 96.62 80 PHE A N 1
ATOM 665 C CA . PHE A 1 80 ? 19.025 7.597 0.196 1.00 96.62 80 PHE A CA 1
ATOM 666 C C . PHE A 1 80 ? 18.472 7.604 -1.231 1.00 96.62 80 PHE A C 1
ATOM 668 O O . PHE A 1 80 ? 19.250 7.652 -2.176 1.00 96.62 80 PHE A O 1
ATOM 675 N N . MET A 1 81 ? 17.149 7.598 -1.403 1.00 94.12 81 MET A N 1
ATOM 676 C CA . MET A 1 81 ? 16.514 7.686 -2.721 1.00 94.12 81 MET A CA 1
ATOM 677 C C . MET A 1 81 ? 16.877 8.985 -3.443 1.00 94.12 81 MET A C 1
ATOM 679 O O . MET A 1 81 ? 17.216 8.950 -4.624 1.00 94.12 81 MET A O 1
ATOM 683 N N . LEU A 1 82 ? 16.841 10.123 -2.743 1.00 95.06 82 LEU A N 1
ATOM 684 C CA . LEU A 1 82 ? 17.247 11.410 -3.311 1.00 95.06 82 LEU A CA 1
ATOM 685 C C . LEU A 1 82 ? 18.736 11.429 -3.657 1.00 95.06 82 LEU A C 1
ATOM 687 O O . LEU A 1 82 ? 19.101 11.874 -4.742 1.00 95.06 82 LEU A O 1
ATOM 691 N N . TRP A 1 83 ? 19.586 10.912 -2.770 1.00 94.81 83 TRP A N 1
ATOM 692 C CA . TRP A 1 83 ? 21.019 10.824 -3.027 1.00 94.81 83 TRP A CA 1
ATOM 693 C C . TRP A 1 83 ? 21.317 9.949 -4.250 1.00 94.81 83 TRP A C 1
ATOM 695 O O . TRP A 1 83 ? 21.978 10.408 -5.177 1.00 94.81 83 TRP A O 1
ATOM 705 N N . LEU A 1 84 ? 20.744 8.743 -4.317 1.00 92.56 84 LEU A N 1
ATOM 706 C CA . LEU A 1 84 ? 20.877 7.854 -5.472 1.00 92.56 84 LEU A CA 1
ATOM 707 C C . LEU A 1 84 ? 20.376 8.512 -6.758 1.00 92.56 84 LEU A C 1
ATOM 709 O O . LEU A 1 84 ? 20.998 8.338 -7.802 1.00 92.56 84 LEU A O 1
ATOM 713 N N . LEU A 1 85 ? 19.279 9.270 -6.709 1.00 90.69 85 LEU A N 1
ATOM 714 C CA . LEU A 1 85 ? 18.769 9.982 -7.880 1.00 90.69 85 LEU A CA 1
ATOM 715 C C . LEU A 1 85 ? 19.785 11.012 -8.399 1.00 90.69 85 LEU A C 1
ATOM 717 O O . LEU A 1 85 ? 20.035 11.068 -9.603 1.00 90.69 85 LEU A O 1
ATOM 721 N N . VAL A 1 86 ? 20.398 11.789 -7.502 1.00 92.06 86 VAL A N 1
ATOM 722 C CA . VAL A 1 86 ? 21.425 12.789 -7.846 1.00 92.06 86 VAL A CA 1
ATOM 723 C C . VAL A 1 86 ? 22.697 12.129 -8.389 1.00 92.06 86 VAL A C 1
ATOM 725 O O . VAL A 1 86 ? 23.238 12.584 -9.400 1.00 92.06 86 VAL A O 1
ATOM 728 N N . GLU A 1 87 ? 23.147 11.033 -7.777 1.00 89.69 87 GLU A N 1
ATOM 729 C CA . GLU A 1 87 ? 24.289 10.246 -8.264 1.00 89.69 87 GLU A CA 1
ATOM 730 C C . GLU A 1 87 ? 24.025 9.697 -9.672 1.00 89.69 87 GLU A C 1
ATOM 732 O O . GLU A 1 87 ? 24.833 9.882 -10.580 1.00 89.69 87 GLU A O 1
ATOM 737 N N . ASN A 1 88 ? 22.851 9.097 -9.898 1.00 85.31 88 ASN A N 1
ATOM 738 C CA . ASN A 1 88 ? 22.478 8.568 -11.212 1.00 85.31 88 ASN A CA 1
ATOM 739 C C . ASN A 1 88 ? 22.423 9.671 -12.280 1.00 85.31 88 ASN A C 1
ATOM 741 O O . ASN A 1 88 ? 22.913 9.469 -13.390 1.00 85.31 88 ASN A O 1
ATOM 745 N N . LEU A 1 89 ? 21.882 10.850 -11.956 1.00 85.06 89 LEU A N 1
ATOM 746 C CA . LEU A 1 89 ? 21.883 12.001 -12.866 1.00 85.06 89 LEU A CA 1
ATOM 747 C C . LEU A 1 89 ? 23.304 12.460 -13.223 1.00 85.06 89 LEU A C 1
ATOM 749 O O . LEU A 1 89 ? 23.564 12.799 -14.376 1.00 85.06 89 LEU A O 1
ATOM 753 N N . SER A 1 90 ? 24.221 12.439 -12.257 1.00 81.69 90 SER A N 1
ATOM 754 C CA . SER A 1 90 ? 25.618 12.849 -12.453 1.00 81.69 90 SER A CA 1
ATOM 755 C C . SER A 1 90 ? 26.395 11.835 -13.300 1.00 81.69 90 SER A C 1
ATOM 757 O O . SER A 1 90 ? 27.171 12.210 -14.183 1.00 81.69 90 SER A O 1
ATOM 759 N N . LEU A 1 91 ? 26.135 10.540 -13.097 1.00 80.88 91 LEU A N 1
ATOM 760 C CA . LEU A 1 91 ? 26.694 9.460 -13.911 1.00 80.88 91 LEU A CA 1
ATOM 761 C C . LEU A 1 91 ? 26.224 9.552 -15.367 1.00 80.88 91 LEU A C 1
ATOM 763 O O . LEU A 1 91 ? 27.046 9.455 -16.276 1.00 80.88 91 LEU A O 1
ATOM 767 N N . LEU A 1 92 ? 24.934 9.820 -15.605 1.00 77.75 92 LEU A N 1
ATOM 768 C CA . LEU A 1 92 ? 24.370 9.942 -16.958 1.00 77.75 92 LEU A CA 1
ATOM 769 C C . LEU A 1 92 ? 25.050 11.023 -17.814 1.00 77.75 92 LEU A C 1
ATOM 771 O O . LEU A 1 92 ? 25.070 10.896 -19.037 1.00 77.75 92 LEU A O 1
ATOM 775 N N . GLN A 1 93 ? 25.639 12.057 -17.203 1.00 76.12 93 GLN A N 1
ATOM 776 C CA . GLN A 1 93 ? 26.389 13.094 -17.926 1.00 76.12 93 GLN A CA 1
ATOM 777 C C . GLN A 1 93 ? 27.727 12.595 -18.493 1.00 76.12 93 GLN A C 1
ATOM 779 O O . GLN A 1 93 ? 28.233 13.169 -19.457 1.00 76.12 93 GLN A O 1
ATOM 784 N N . HIS A 1 94 ? 28.284 11.524 -17.925 1.00 76.44 94 HIS A N 1
ATOM 785 C CA . HIS A 1 94 ? 29.598 10.980 -18.276 1.00 76.44 94 HIS A CA 1
ATOM 786 C C . HIS A 1 94 ? 29.511 9.676 -19.089 1.00 76.44 94 HIS A C 1
ATOM 788 O O . HIS A 1 94 ? 30.534 9.166 -19.547 1.00 76.44 94 HIS A O 1
ATOM 794 N N . VAL A 1 95 ? 28.304 9.135 -19.299 1.00 72.81 95 VAL A N 1
ATOM 795 C CA . VAL A 1 95 ? 28.088 7.895 -20.056 1.00 72.81 95 VAL A CA 1
ATOM 796 C C . VAL A 1 95 ? 28.156 8.167 -21.569 1.00 72.81 95 VAL A C 1
ATOM 798 O O . VAL A 1 95 ? 27.437 9.032 -22.082 1.00 72.81 95 VAL A O 1
ATOM 801 N N . PRO A 1 96 ? 28.976 7.421 -22.335 1.00 75.12 96 PRO A N 1
ATOM 802 C CA . PRO A 1 96 ? 29.015 7.553 -23.786 1.00 75.12 96 PRO A CA 1
ATOM 803 C C . PRO A 1 96 ? 27.657 7.193 -24.412 1.00 75.12 96 PRO A C 1
ATOM 805 O O . PRO A 1 96 ? 27.030 6.196 -24.062 1.00 75.12 96 PRO A O 1
ATOM 808 N N . LYS A 1 97 ? 27.220 7.970 -25.417 1.00 66.44 97 LYS A N 1
ATOM 809 C CA . LYS A 1 97 ? 25.899 7.844 -26.081 1.00 66.44 97 LYS A CA 1
ATOM 810 C C . LYS A 1 97 ? 25.541 6.436 -26.584 1.00 66.44 97 LYS A C 1
ATOM 812 O O . LYS A 1 97 ? 24.362 6.140 -26.738 1.00 66.44 97 LYS A O 1
ATOM 817 N N . LYS A 1 98 ? 26.534 5.576 -26.835 1.00 62.88 98 LYS A N 1
ATOM 818 C CA . LYS A 1 98 ? 26.331 4.171 -27.229 1.00 62.88 98 LYS A CA 1
ATOM 819 C C . LYS A 1 98 ? 25.804 3.286 -26.095 1.00 62.88 98 LYS A C 1
ATOM 821 O O . LYS A 1 98 ? 25.085 2.339 -26.378 1.00 62.88 98 LYS A O 1
ATOM 826 N N . GLU A 1 99 ? 26.126 3.586 -24.841 1.00 64.81 99 GLU A N 1
ATOM 827 C CA . GLU A 1 99 ? 25.693 2.779 -23.692 1.00 64.81 99 GLU A CA 1
ATOM 828 C C . GLU A 1 99 ? 24.320 3.197 -23.151 1.00 64.81 99 GLU A C 1
ATOM 830 O O . GLU A 1 99 ? 23.616 2.377 -22.570 1.00 64.81 99 GLU A O 1
ATOM 835 N N . LEU A 1 100 ? 23.873 4.424 -23.447 1.00 62.78 100 LEU A N 1
ATOM 836 C CA . LEU A 1 100 ? 22.512 4.897 -23.152 1.00 62.78 100 LEU A CA 1
ATOM 837 C C . LEU A 1 100 ? 21.418 4.029 -23.807 1.00 62.78 100 LEU A C 1
ATOM 839 O O . LEU A 1 100 ? 20.322 3.923 -23.265 1.00 62.78 100 LEU A O 1
ATOM 843 N N . GLN A 1 101 ? 21.707 3.381 -24.942 1.00 62.53 101 GLN A N 1
ATOM 844 C CA . GLN A 1 101 ? 20.772 2.461 -25.610 1.00 62.53 101 GLN A CA 1
ATOM 845 C C . GLN A 1 101 ? 20.633 1.103 -24.907 1.00 62.53 101 GLN A C 1
ATOM 847 O O . GLN A 1 101 ? 19.651 0.405 -25.146 1.00 62.53 101 GLN A O 1
ATOM 852 N N . ASN A 1 102 ? 21.578 0.741 -24.034 1.00 66.50 102 ASN A N 1
ATOM 853 C CA . ASN A 1 102 ? 21.552 -0.512 -23.276 1.00 66.50 102 ASN A CA 1
ATOM 854 C C . ASN A 1 102 ? 20.900 -0.356 -21.894 1.00 66.50 102 ASN A C 1
ATOM 856 O O . ASN A 1 102 ? 20.818 -1.329 -21.143 1.00 66.50 102 ASN A O 1
ATOM 860 N N . LEU A 1 103 ? 20.453 0.852 -21.533 1.00 66.44 103 LEU A N 1
ATOM 861 C CA . LEU A 1 103 ? 19.764 1.073 -20.268 1.00 66.44 103 LEU A CA 1
ATOM 862 C C . LEU A 1 103 ? 18.411 0.346 -20.259 1.00 66.44 103 LEU A C 1
ATOM 864 O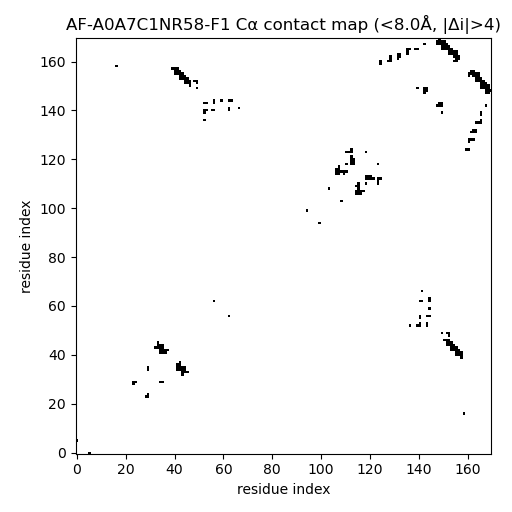 O . LEU A 1 103 ? 17.730 0.288 -21.289 1.00 66.44 103 LEU A O 1
ATOM 868 N N . PRO A 1 104 ? 17.994 -0.196 -19.101 1.00 65.12 104 PRO A N 1
ATOM 869 C CA . PRO A 1 104 ? 16.699 -0.844 -18.970 1.00 65.12 104 PRO A CA 1
ATOM 870 C C . PRO A 1 104 ? 15.586 0.137 -19.356 1.00 65.12 104 PRO A C 1
ATOM 872 O O . PRO A 1 104 ? 15.451 1.215 -18.778 1.00 65.12 104 PRO A O 1
ATOM 875 N N . GLY A 1 105 ? 14.797 -0.234 -20.367 1.00 65.94 105 GLY A N 1
ATOM 876 C CA . GLY A 1 105 ? 13.681 0.583 -20.841 1.00 65.94 105 GLY A CA 1
ATOM 877 C C . GLY A 1 105 ? 12.606 0.770 -19.765 1.00 65.94 105 GLY A C 1
ATOM 878 O O . GLY A 1 105 ? 12.516 -0.005 -18.813 1.00 65.94 105 GLY A O 1
ATOM 879 N N . ILE A 1 106 ? 11.736 1.769 -19.951 1.00 62.34 106 ILE A N 1
ATOM 880 C CA . ILE A 1 106 ? 10.635 2.139 -19.030 1.00 62.34 106 ILE A CA 1
ATOM 881 C C . ILE A 1 106 ? 9.808 0.917 -18.584 1.00 62.34 106 ILE A C 1
ATOM 883 O O . ILE A 1 106 ? 9.381 0.814 -17.434 1.00 62.34 106 ILE A O 1
ATOM 887 N N . ASN A 1 107 ? 9.653 -0.052 -19.481 1.00 61.25 107 ASN A N 1
ATOM 888 C CA . ASN A 1 107 ? 8.935 -1.310 -19.294 1.00 61.25 107 ASN A CA 1
ATOM 889 C C . ASN A 1 107 ? 9.471 -2.132 -18.103 1.00 61.25 107 ASN A C 1
ATOM 891 O O . ASN A 1 107 ? 8.711 -2.840 -17.453 1.00 61.25 107 ASN A O 1
ATOM 895 N N . MET A 1 108 ? 10.770 -2.035 -17.800 1.00 65.38 108 MET A N 1
ATOM 896 C CA . MET A 1 108 ? 11.417 -2.752 -16.693 1.00 65.38 108 MET A CA 1
ATOM 897 C C . MET A 1 108 ? 11.287 -2.022 -15.348 1.00 65.38 108 MET A C 1
ATOM 899 O O . MET A 1 108 ? 11.442 -2.645 -14.301 1.00 65.38 108 MET A O 1
ATOM 903 N N . VAL A 1 109 ? 10.986 -0.720 -15.365 1.00 63.12 109 VAL A N 1
ATOM 904 C CA . VAL A 1 109 ? 10.839 0.115 -14.159 1.00 63.12 109 VAL A CA 1
ATOM 905 C C . VAL A 1 109 ? 9.411 0.048 -13.616 1.00 63.12 109 VAL A C 1
ATOM 907 O O . VAL A 1 109 ? 9.186 0.076 -12.407 1.00 63.12 109 VAL A O 1
ATOM 910 N N . ILE A 1 110 ? 8.426 -0.075 -14.504 1.00 67.56 110 ILE A N 1
ATOM 911 C CA . ILE A 1 110 ? 7.015 -0.120 -14.128 1.00 67.56 110 ILE A CA 1
ATOM 912 C C . ILE A 1 110 ? 6.655 -1.537 -13.671 1.00 67.56 110 ILE A C 1
ATOM 914 O O . ILE A 1 110 ? 6.585 -2.460 -14.475 1.00 67.56 110 ILE A O 1
ATOM 918 N N . ALA A 1 111 ? 6.359 -1.713 -12.381 1.00 67.69 111 ALA A N 1
ATOM 919 C CA . ALA A 1 111 ? 5.934 -2.989 -11.795 1.00 67.69 111 ALA A CA 1
ATOM 920 C C . ALA A 1 111 ? 4.467 -3.353 -12.121 1.00 67.69 111 ALA A C 1
ATOM 922 O O . ALA A 1 111 ? 3.728 -3.837 -11.263 1.00 67.69 111 ALA A O 1
ATOM 923 N N . LEU A 1 112 ? 4.021 -3.101 -13.355 1.00 69.44 112 LEU A N 1
ATOM 924 C CA . LEU A 1 112 ? 2.702 -3.516 -13.818 1.00 69.44 112 LEU A CA 1
ATOM 925 C C . LEU A 1 112 ? 2.777 -4.930 -14.413 1.00 69.44 112 LEU A C 1
ATOM 927 O O . LEU A 1 112 ? 3.657 -5.205 -15.241 1.00 69.44 112 LEU A O 1
ATOM 931 N N . PRO A 1 113 ? 1.857 -5.830 -14.021 1.00 67.88 113 PRO A N 1
ATOM 932 C CA . PRO A 1 113 ? 1.824 -7.190 -14.542 1.00 67.88 113 PRO A CA 1
ATOM 933 C C . PRO A 1 113 ? 1.654 -7.169 -16.066 1.00 67.88 113 PRO A C 1
ATOM 935 O O . PRO A 1 113 ? 0.748 -6.525 -16.589 1.00 67.88 113 PRO A O 1
ATOM 938 N N . GLY A 1 114 ? 2.542 -7.866 -16.778 1.00 68.06 114 GLY A N 1
ATOM 939 C CA . GLY A 1 114 ? 2.522 -7.959 -18.243 1.00 68.06 114 GLY A CA 1
ATOM 940 C C . GLY A 1 114 ? 3.251 -6.832 -18.985 1.00 68.06 114 GLY A C 1
ATOM 941 O O . GLY A 1 114 ? 3.478 -6.975 -20.182 1.00 68.06 114 GLY A O 1
ATOM 942 N N . ILE A 1 115 ? 3.661 -5.758 -18.297 1.00 70.12 115 ILE A N 1
ATOM 943 C CA . ILE A 1 115 ? 4.534 -4.708 -18.860 1.00 70.12 115 ILE A CA 1
ATOM 944 C C . ILE A 1 115 ? 5.999 -5.000 -18.530 1.00 70.12 115 ILE A C 1
ATOM 946 O O . ILE A 1 115 ? 6.867 -4.840 -19.388 1.00 70.12 115 ILE A O 1
ATOM 950 N N . ASN A 1 116 ? 6.267 -5.475 -17.311 1.00 73.50 116 ASN A N 1
ATOM 951 C CA . ASN A 1 116 ? 7.611 -5.850 -16.902 1.00 73.50 116 ASN A CA 1
ATOM 952 C C . ASN A 1 116 ? 7.925 -7.301 -17.301 1.00 73.50 116 ASN A C 1
ATOM 954 O O . ASN A 1 116 ? 7.350 -8.218 -16.709 1.00 73.50 116 ASN A O 1
ATOM 958 N N . PRO A 1 117 ? 8.855 -7.542 -18.246 1.00 70.56 117 PRO A N 1
ATOM 959 C CA . PRO A 1 117 ? 9.193 -8.893 -18.697 1.00 70.56 117 PRO A CA 1
ATOM 960 C C . PRO A 1 117 ? 9.881 -9.740 -17.615 1.00 70.56 117 PRO A C 1
ATOM 962 O O . PRO A 1 117 ? 9.942 -10.959 -17.746 1.00 70.56 117 PRO A O 1
ATOM 965 N N . ILE A 1 118 ? 10.390 -9.112 -16.550 1.00 75.88 118 ILE A N 1
ATOM 966 C CA . ILE A 1 118 ? 11.076 -9.779 -15.436 1.00 75.88 118 ILE A CA 1
ATOM 967 C C . ILE A 1 118 ? 10.066 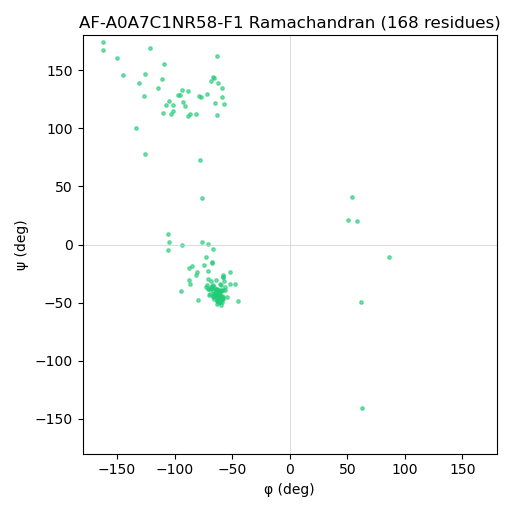-10.367 -14.442 1.00 75.88 118 ILE A C 1
ATOM 969 O O . ILE A 1 118 ? 10.375 -11.324 -13.736 1.00 75.88 118 ILE A O 1
ATOM 973 N N . LEU A 1 119 ? 8.855 -9.807 -14.370 1.00 76.50 119 LEU A N 1
ATOM 974 C CA . LEU A 1 119 ? 7.878 -10.139 -13.340 1.00 76.50 119 LEU A CA 1
ATOM 975 C C . LEU A 1 119 ? 6.802 -11.101 -13.880 1.00 76.50 119 LEU A C 1
ATOM 977 O O . LEU A 1 119 ? 6.004 -10.712 -14.738 1.00 76.50 119 LEU A O 1
ATOM 981 N N . PRO A 1 120 ? 6.715 -12.349 -13.371 1.00 8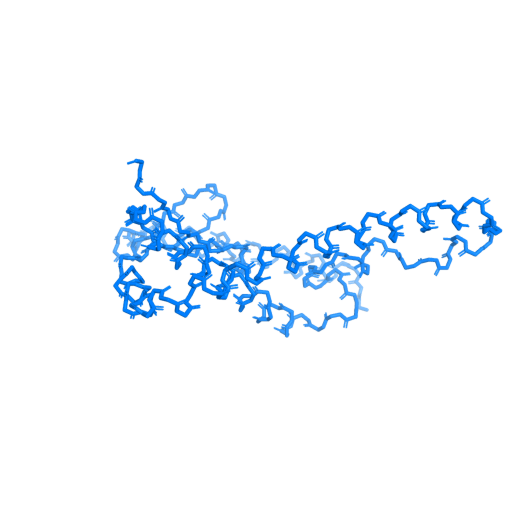1.88 120 PRO A N 1
ATOM 982 C CA . PRO A 1 120 ? 5.669 -13.277 -13.783 1.00 81.88 120 PRO A CA 1
ATOM 983 C C . PRO A 1 120 ? 4.278 -12.775 -13.376 1.00 81.88 120 PRO A C 1
ATOM 985 O O . PRO A 1 120 ? 3.989 -12.628 -12.188 1.00 81.88 120 PRO A O 1
ATOM 988 N N . VAL A 1 121 ? 3.388 -12.604 -14.358 1.00 78.31 121 VAL A N 1
ATOM 989 C CA . VAL A 1 121 ? 2.056 -11.980 -14.213 1.00 78.31 121 VAL A CA 1
ATOM 990 C C . VAL A 1 121 ? 1.277 -12.471 -12.985 1.00 78.31 121 VAL A C 1
ATOM 992 O O . VAL A 1 121 ? 0.780 -11.657 -12.211 1.00 78.31 121 VAL A O 1
ATOM 995 N N . GLY A 1 122 ? 1.193 -13.789 -12.771 1.00 79.19 122 GLY A N 1
ATOM 996 C CA . GLY A 1 122 ? 0.438 -14.362 -11.650 1.00 79.19 122 GLY A CA 1
ATOM 997 C C . GLY A 1 122 ? 0.991 -13.954 -10.280 1.00 79.19 122 GLY A C 1
ATOM 998 O O . GLY A 1 122 ? 0.246 -13.478 -9.423 1.00 79.19 122 GLY A O 1
ATOM 999 N N . TYR A 1 123 ? 2.306 -14.075 -10.089 1.00 82.88 123 TYR A N 1
ATOM 1000 C CA . TYR A 1 123 ? 2.964 -13.696 -8.837 1.00 82.88 123 TYR A CA 1
ATOM 1001 C C . TYR A 1 123 ? 2.923 -12.184 -8.608 1.00 82.88 123 TYR A C 1
ATOM 1003 O O . TYR A 1 123 ? 2.733 -11.749 -7.475 1.00 82.88 123 TYR A O 1
ATOM 1011 N N . THR A 1 124 ? 3.037 -11.380 -9.667 1.00 82.88 124 THR A N 1
ATOM 1012 C CA . THR A 1 124 ? 2.946 -9.916 -9.578 1.00 82.88 124 THR A CA 1
ATOM 1013 C C . THR A 1 124 ? 1.574 -9.462 -9.103 1.00 82.88 124 THR A C 1
ATOM 1015 O O . THR A 1 124 ? 1.496 -8.604 -8.232 1.00 82.88 124 THR A O 1
ATOM 1018 N N . ILE A 1 125 ? 0.494 -10.053 -9.623 1.00 82.94 125 ILE A N 1
ATOM 1019 C CA . ILE A 1 125 ? -0.873 -9.708 -9.205 1.00 82.94 125 ILE A CA 1
ATOM 1020 C C . ILE A 1 125 ? -1.083 -10.051 -7.728 1.00 82.94 125 ILE A C 1
ATOM 1022 O O . ILE A 1 125 ? -1.625 -9.238 -6.981 1.00 82.94 125 ILE A O 1
ATOM 1026 N N . ILE A 1 126 ? -0.627 -11.229 -7.290 1.00 83.94 126 ILE A N 1
ATOM 1027 C CA . ILE A 1 126 ? -0.743 -11.649 -5.887 1.00 83.94 126 ILE A CA 1
ATOM 1028 C C . ILE A 1 126 ? 0.102 -10.743 -4.984 1.00 83.94 126 ILE A C 1
ATOM 1030 O O . ILE A 1 126 ? -0.393 -10.260 -3.967 1.00 83.94 126 ILE A O 1
ATOM 1034 N N . GLY A 1 127 ? 1.353 -10.474 -5.361 1.00 85.50 127 GLY A N 1
ATOM 1035 C CA . GLY A 1 127 ? 2.250 -9.598 -4.609 1.00 85.50 127 GLY A CA 1
ATOM 1036 C C . GLY A 1 127 ? 1.699 -8.180 -4.484 1.00 85.50 127 GLY A C 1
ATOM 1037 O O . GLY A 1 127 ? 1.684 -7.628 -3.386 1.00 85.50 127 GLY A O 1
ATOM 1038 N N . LEU A 1 128 ? 1.165 -7.626 -5.575 1.00 84.19 128 LEU A N 1
ATOM 1039 C CA . LEU A 1 128 ? 0.524 -6.313 -5.588 1.00 84.19 128 LEU A CA 1
ATOM 1040 C C . LEU A 1 128 ? -0.719 -6.292 -4.689 1.00 84.19 128 LEU A C 1
ATOM 1042 O O . LEU A 1 128 ? -0.868 -5.384 -3.875 1.00 84.19 128 LEU A O 1
ATOM 1046 N N . ALA A 1 129 ? -1.568 -7.321 -4.771 1.00 82.50 129 ALA A N 1
ATOM 1047 C CA . ALA A 1 129 ? -2.743 -7.448 -3.914 1.00 82.50 129 ALA A CA 1
ATOM 1048 C C . ALA A 1 129 ? -2.362 -7.471 -2.425 1.00 82.50 129 ALA A C 1
ATOM 1050 O O . ALA A 1 129 ? -2.955 -6.748 -1.624 1.00 82.50 129 ALA A O 1
ATOM 1051 N N . ILE A 1 130 ? -1.352 -8.264 -2.054 1.00 85.56 130 ILE A N 1
ATOM 1052 C CA . ILE A 1 130 ? -0.856 -8.345 -0.674 1.00 85.56 130 ILE A CA 1
ATOM 1053 C C . ILE A 1 130 ? -0.280 -6.996 -0.235 1.00 85.56 130 ILE A C 1
ATOM 1055 O O . ILE A 1 130 ? -0.632 -6.515 0.841 1.00 85.56 130 ILE A O 1
ATOM 1059 N N . ALA A 1 131 ? 0.569 -6.377 -1.058 1.00 86.06 131 ALA A N 1
ATOM 1060 C CA . ALA A 1 131 ? 1.205 -5.102 -0.743 1.00 86.06 131 ALA A CA 1
ATOM 1061 C C . ALA A 1 131 ? 0.165 -4.010 -0.470 1.00 86.06 131 ALA A C 1
ATOM 1063 O O . ALA A 1 131 ? 0.236 -3.338 0.557 1.00 86.06 131 ALA A O 1
ATOM 1064 N N . ILE A 1 132 ? -0.842 -3.898 -1.337 1.00 83.00 132 ILE A N 1
ATOM 1065 C CA . ILE A 1 132 ? -1.951 -2.953 -1.189 1.00 83.00 132 ILE A CA 1
ATOM 1066 C C . ILE A 1 132 ? -2.733 -3.221 0.098 1.00 83.00 132 ILE A C 1
ATOM 1068 O O . ILE A 1 132 ? -2.971 -2.303 0.880 1.00 83.00 132 ILE A O 1
ATOM 1072 N N . VAL A 1 133 ? -3.120 -4.477 0.346 1.00 82.88 133 VAL A N 1
ATOM 1073 C CA . VAL A 1 133 ? -3.892 -4.829 1.544 1.00 82.88 133 VAL A CA 1
ATOM 1074 C C . VAL A 1 133 ? -3.114 -4.472 2.806 1.00 82.88 133 VAL A C 1
ATOM 1076 O O . VAL A 1 133 ? -3.677 -3.852 3.703 1.00 82.88 133 VAL A O 1
ATOM 1079 N N . VAL A 1 134 ? -1.828 -4.819 2.879 1.00 85.81 134 VAL A N 1
ATOM 1080 C CA . VAL A 1 134 ? -0.979 -4.523 4.044 1.00 85.81 134 VAL A CA 1
ATOM 1081 C C . VAL A 1 134 ? -0.752 -3.017 4.210 1.00 85.81 134 VAL A C 1
ATOM 1083 O O . VAL A 1 134 ? -0.789 -2.519 5.339 1.00 85.81 134 VAL A O 1
ATOM 1086 N N . HIS A 1 135 ? -0.551 -2.286 3.112 1.00 85.56 135 HIS A N 1
ATOM 1087 C CA . HIS A 1 135 ? -0.361 -0.834 3.118 1.00 85.56 135 HIS A CA 1
ATOM 1088 C C . HIS A 1 135 ? -1.576 -0.120 3.717 1.00 85.56 135 HIS A C 1
ATOM 1090 O O . HIS A 1 135 ? -1.464 0.625 4.691 1.00 85.56 135 HIS A O 1
ATOM 1096 N N . GLU A 1 136 ? -2.758 -0.439 3.206 1.00 83.25 136 GLU A N 1
ATOM 1097 C CA . GLU A 1 136 ? -4.015 0.160 3.649 1.00 83.25 136 GLU A CA 1
ATOM 1098 C C . GLU A 1 136 ? -4.375 -0.279 5.068 1.00 83.25 136 GLU A C 1
ATOM 1100 O O . GLU A 1 136 ? -4.819 0.521 5.893 1.00 83.25 136 GLU A O 1
ATOM 1105 N N . PHE A 1 137 ? -4.089 -1.532 5.426 1.00 83.75 137 PHE A N 1
ATOM 1106 C CA . PHE A 1 137 ? -4.247 -1.994 6.802 1.00 83.75 137 PHE A CA 1
ATOM 1107 C C . PHE A 1 137 ? -3.381 -1.196 7.782 1.00 83.75 137 PHE A C 1
ATOM 1109 O O . PHE A 1 137 ? -3.830 -0.868 8.883 1.00 83.75 137 PHE A O 1
ATOM 1116 N N . SER A 1 138 ? -2.159 -0.850 7.373 1.00 84.50 138 SER A N 1
ATOM 1117 C CA . SER A 1 138 ? -1.234 -0.043 8.173 1.00 84.50 138 SER A CA 1
ATOM 1118 C C . SER A 1 138 ? -1.768 1.372 8.390 1.00 84.50 138 SER A C 1
ATOM 1120 O O . SER A 1 138 ? -1.753 1.849 9.528 1.00 84.50 138 SER A O 1
ATOM 1122 N N . HIS A 1 139 ? -2.324 2.007 7.352 1.00 84.06 139 HIS A N 1
ATOM 1123 C CA . HIS A 1 139 ? -3.036 3.285 7.492 1.00 84.06 139 HIS A CA 1
ATOM 1124 C C . HIS A 1 139 ? -4.213 3.169 8.459 1.00 84.06 139 HIS A C 1
ATOM 1126 O O . HIS A 1 139 ? -4.355 3.983 9.371 1.00 84.06 139 HIS A O 1
ATOM 1132 N N . GLY A 1 140 ? -5.005 2.100 8.356 1.00 83.44 140 GLY A N 1
ATOM 1133 C CA . GLY A 1 140 ? -6.128 1.869 9.263 1.00 83.44 140 GLY A CA 1
ATOM 1134 C C . GLY A 1 140 ? -5.725 1.666 10.723 1.00 83.44 140 GLY A C 1
ATOM 1135 O O . GLY A 1 140 ? -6.393 2.185 11.622 1.00 83.44 140 GLY A O 1
ATOM 1136 N N . ILE A 1 141 ? -4.622 0.965 10.994 1.00 85.81 141 ILE A N 1
ATOM 1137 C CA . ILE A 1 141 ? -4.076 0.857 12.355 1.00 85.81 141 ILE A CA 1
ATOM 1138 C C . ILE A 1 141 ? -3.673 2.243 12.868 1.00 85.81 141 ILE A C 1
ATOM 1140 O O . ILE A 1 141 ? -4.030 2.598 13.995 1.00 85.81 141 ILE A O 1
ATOM 1144 N N . GLN A 1 142 ? -2.983 3.041 12.050 1.00 83.56 142 GLN A N 1
ATOM 1145 C CA . GLN A 1 142 ? -2.567 4.392 12.429 1.00 83.56 142 GLN A CA 1
ATOM 1146 C C . GLN A 1 142 ? -3.762 5.316 12.699 1.00 83.56 142 GLN A C 1
ATOM 1148 O O . GLN A 1 142 ? -3.743 6.027 13.702 1.00 83.56 142 GLN A O 1
ATOM 1153 N N . CYS A 1 143 ? -4.846 5.242 11.917 1.00 83.81 143 CYS A N 1
ATOM 1154 C CA . CYS A 1 143 ? -6.086 5.972 12.210 1.00 83.81 143 CYS A CA 1
ATOM 1155 C C . CYS A 1 143 ? -6.647 5.611 13.596 1.00 83.81 143 CYS A C 1
ATOM 1157 O O . CYS A 1 143 ? -6.992 6.498 14.379 1.00 83.81 143 CYS A O 1
ATOM 1159 N N . VAL A 1 144 ? -6.685 4.317 13.950 1.00 83.31 144 VAL A N 1
ATOM 1160 C CA . VAL A 1 144 ? -7.155 3.870 15.277 1.00 83.31 144 VAL A CA 1
ATOM 1161 C C . VAL A 1 144 ? -6.246 4.372 16.403 1.00 83.31 144 VAL A C 1
ATOM 1163 O O . VAL A 1 144 ? -6.745 4.756 17.468 1.00 83.31 144 VAL A O 1
ATOM 1166 N N . LEU A 1 145 ? -4.927 4.385 16.192 1.00 82.88 145 LEU A N 1
ATOM 1167 C CA . LEU A 1 145 ? -3.967 4.935 17.154 1.00 82.88 145 LEU A CA 1
ATOM 1168 C C . LEU A 1 145 ? -4.137 6.448 17.327 1.00 82.88 145 LEU A C 1
ATOM 1170 O O . LEU A 1 145 ? -4.190 6.922 18.464 1.00 82.88 145 LEU A O 1
ATOM 1174 N N . GLY A 1 146 ? -4.314 7.168 16.219 1.00 81.94 146 GLY A N 1
ATOM 1175 C CA . GLY A 1 146 ? -4.598 8.603 16.163 1.00 81.94 146 GLY A CA 1
ATOM 1176 C C . GLY A 1 146 ? -6.003 8.988 16.636 1.00 81.94 146 GLY A C 1
ATOM 1177 O O . GLY A 1 146 ? -6.338 10.165 16.636 1.00 81.94 146 GLY A O 1
ATOM 1178 N N . LYS A 1 147 ? -6.824 8.014 17.065 1.00 80.62 147 LYS A N 1
ATOM 1179 C CA . LYS A 1 147 ? -8.232 8.191 17.470 1.00 80.62 147 LYS A CA 1
ATOM 1180 C C . LYS A 1 147 ? -9.128 8.778 16.367 1.00 80.62 147 LYS A C 1
ATOM 1182 O O . LYS A 1 147 ? -10.219 9.257 16.668 1.00 80.62 147 LYS A O 1
ATOM 1187 N N . ILE A 1 148 ? -8.712 8.674 15.108 1.00 79.69 148 ILE A N 1
ATOM 1188 C CA . ILE A 1 148 ? -9.511 9.039 13.939 1.00 79.69 148 ILE A CA 1
ATOM 1189 C C . ILE A 1 148 ? -10.524 7.914 13.713 1.00 79.69 148 ILE A C 1
ATOM 1191 O O . ILE A 1 148 ? -10.176 6.725 13.680 1.00 79.69 148 ILE A O 1
ATOM 1195 N N . LYS A 1 149 ? -11.810 8.258 13.628 1.00 73.06 149 LYS A N 1
ATOM 1196 C CA . LYS A 1 149 ? -12.858 7.265 13.369 1.00 73.06 149 LYS A CA 1
ATOM 1197 C C . LYS A 1 149 ? -12.695 6.758 11.935 1.00 73.06 149 LYS A C 1
ATOM 1199 O O . LYS A 1 149 ? -12.381 7.517 11.041 1.00 73.06 149 LYS A O 1
ATOM 1204 N N . ILE A 1 150 ? -12.903 5.464 11.711 1.00 73.81 150 ILE A N 1
ATOM 1205 C CA . ILE A 1 150 ? -12.904 4.871 10.363 1.00 73.81 150 ILE A CA 1
ATOM 1206 C C . ILE A 1 150 ? -14.357 4.677 9.940 1.00 73.81 150 ILE A C 1
ATOM 1208 O O . ILE A 1 150 ? -15.087 3.953 10.624 1.00 73.81 150 ILE A O 1
ATOM 1212 N N . LYS A 1 151 ? -14.806 5.289 8.851 1.00 70.31 151 LYS A N 1
ATOM 1213 C CA . LYS A 1 151 ? -16.186 5.176 8.364 1.00 70.31 151 LYS A CA 1
ATOM 1214 C C . LYS A 1 151 ? -16.402 3.879 7.593 1.00 70.31 151 LYS A C 1
ATOM 1216 O O . LYS A 1 151 ? -17.345 3.134 7.880 1.00 70.31 151 LYS A O 1
ATOM 1221 N N . SER A 1 152 ? -15.500 3.568 6.668 1.00 69.56 152 SER A N 1
ATOM 1222 C CA . SER A 1 152 ? -15.567 2.357 5.856 1.00 69.56 152 SER A CA 1
ATOM 1223 C C . SER A 1 152 ? -14.176 1.866 5.447 1.00 69.56 152 SER A C 1
ATOM 1225 O O . SER A 1 152 ? -13.191 2.594 5.535 1.00 69.56 152 SER A O 1
ATOM 1227 N N . LEU A 1 153 ? -14.095 0.592 5.073 1.00 73.69 153 LEU A N 1
ATOM 1228 C CA . LEU A 1 153 ? -12.915 -0.028 4.478 1.00 73.69 153 LEU A CA 1
ATOM 1229 C C . LEU A 1 153 ? -13.341 -0.664 3.169 1.00 73.69 153 LEU A C 1
ATOM 1231 O O . LEU A 1 153 ? -14.457 -1.189 3.090 1.00 73.69 153 LEU A O 1
ATOM 1235 N N . GLY A 1 154 ? -12.469 -0.687 2.175 1.00 73.81 154 GLY A N 1
ATOM 1236 C CA . GLY A 1 154 ? -12.804 -1.367 0.938 1.00 73.81 154 GLY A CA 1
ATOM 1237 C C . GLY A 1 154 ? -11.629 -1.709 0.051 1.00 73.81 154 GLY A C 1
ATOM 1238 O O . GLY A 1 154 ? -10.493 -1.349 0.333 1.00 73.81 154 GLY A O 1
ATOM 1239 N N . ILE A 1 155 ? -11.930 -2.438 -1.018 1.00 72.81 155 ILE A N 1
ATOM 1240 C CA . ILE A 1 155 ? -10.993 -2.778 -2.091 1.00 72.81 155 ILE A CA 1
ATOM 1241 C C . ILE A 1 155 ? -11.485 -2.099 -3.366 1.00 72.81 155 ILE A C 1
ATOM 1243 O O . ILE A 1 155 ? -12.676 -2.153 -3.669 1.00 72.81 155 ILE A O 1
ATOM 1247 N N . ILE A 1 156 ? -10.573 -1.470 -4.097 1.00 72.69 156 ILE A N 1
ATOM 1248 C CA . ILE A 1 156 ? -10.788 -0.868 -5.410 1.00 72.69 156 ILE A CA 1
ATOM 1249 C C . ILE A 1 156 ? -10.086 -1.750 -6.438 1.00 72.69 156 ILE A C 1
ATOM 1251 O O . ILE A 1 156 ? -8.869 -1.944 -6.394 1.00 72.69 156 ILE A O 1
ATOM 1255 N N . ALA A 1 157 ? -10.845 -2.288 -7.382 1.00 66.06 157 ALA A N 1
ATOM 1256 C CA . ALA A 1 157 ? -10.306 -3.164 -8.410 1.00 66.06 157 ALA A CA 1
ATOM 1257 C C . ALA A 1 157 ? -10.774 -2.748 -9.806 1.00 66.06 157 ALA A C 1
ATOM 1259 O O . ALA A 1 157 ? -11.947 -2.438 -10.027 1.00 66.06 157 ALA A O 1
ATOM 1260 N N . PHE A 1 158 ? -9.849 -2.812 -10.760 1.00 62.44 158 PHE A N 1
ATOM 1261 C CA . PHE A 1 158 ? -10.129 -2.789 -12.192 1.00 62.44 158 PHE A CA 1
ATOM 1262 C C . PHE A 1 158 ? -9.309 -3.895 -12.828 1.00 62.44 158 PHE A C 1
ATOM 1264 O O . PHE A 1 158 ? -8.105 -3.739 -13.014 1.00 62.44 158 PHE A O 1
ATOM 1271 N N . ILE A 1 159 ? -9.970 -5.025 -13.102 1.00 65.81 159 ILE A N 1
ATOM 1272 C CA . ILE A 1 159 ? -9.389 -6.300 -13.566 1.00 65.81 159 ILE A CA 1
ATOM 1273 C C . ILE A 1 159 ? -8.396 -6.916 -12.552 1.00 65.81 159 ILE A C 1
ATOM 1275 O O . ILE A 1 159 ? -8.552 -8.072 -12.170 1.00 65.81 159 ILE A O 1
ATOM 1279 N N . VAL A 1 160 ? -7.440 -6.136 -12.053 1.00 65.75 160 VAL A N 1
ATOM 1280 C CA . VAL A 1 160 ? -6.551 -6.388 -10.918 1.00 65.75 160 VAL A CA 1
ATOM 1281 C C . VAL A 1 160 ? -6.922 -5.476 -9.735 1.00 65.75 160 VAL A C 1
ATOM 1283 O O . VAL A 1 160 ? -7.513 -4.409 -9.938 1.00 65.75 160 VAL A O 1
ATOM 1286 N N . PRO A 1 161 ? -6.609 -5.865 -8.487 1.00 64.75 161 PRO A N 1
ATOM 1287 C CA . PRO A 1 161 ? -6.745 -4.964 -7.348 1.00 64.75 161 PRO A CA 1
ATOM 1288 C C . PRO A 1 161 ? -5.788 -3.782 -7.537 1.00 64.75 161 PRO A C 1
ATOM 1290 O O . PRO A 1 161 ? -4.573 -3.955 -7.525 1.00 64.75 161 PRO A O 1
ATOM 1293 N N . ILE A 1 162 ? -6.355 -2.595 -7.760 1.00 69.19 162 ILE A N 1
ATOM 1294 C CA . ILE A 1 162 ? -5.601 -1.348 -7.948 1.00 69.19 162 ILE A CA 1
ATOM 1295 C C . ILE A 1 162 ? -5.331 -0.686 -6.599 1.00 69.19 162 ILE A C 1
ATOM 1297 O O . ILE A 1 162 ? -4.303 -0.041 -6.422 1.00 69.19 162 ILE A O 1
ATOM 1301 N N . GLY A 1 163 ? -6.232 -0.868 -5.635 1.00 66.62 163 GLY A N 1
ATOM 1302 C CA . GLY A 1 163 ? -6.096 -0.286 -4.313 1.00 66.62 163 GLY A CA 1
ATOM 1303 C C . GLY A 1 163 ? -6.985 -0.970 -3.287 1.00 66.62 163 GLY A C 1
ATOM 1304 O O . GLY A 1 163 ? -7.890 -1.736 -3.608 1.00 66.62 163 GLY A O 1
ATOM 1305 N N . ALA A 1 164 ? -6.732 -0.675 -2.028 1.00 71.94 164 ALA A N 1
ATOM 1306 C CA . ALA A 1 164 ? -7.705 -0.775 -0.961 1.00 71.94 164 ALA A CA 1
ATOM 1307 C C . ALA A 1 164 ? -7.805 0.625 -0.352 1.00 71.94 164 ALA A C 1
ATOM 1309 O O . ALA A 1 164 ? -7.041 1.508 -0.726 1.00 71.94 164 ALA A O 1
ATOM 1310 N N . PHE A 1 165 ? -8.784 0.872 0.501 1.00 72.00 165 PHE A N 1
ATOM 1311 C CA . PHE A 1 165 ? -8.885 2.165 1.155 1.00 72.00 165 PHE A CA 1
ATOM 1312 C C . PHE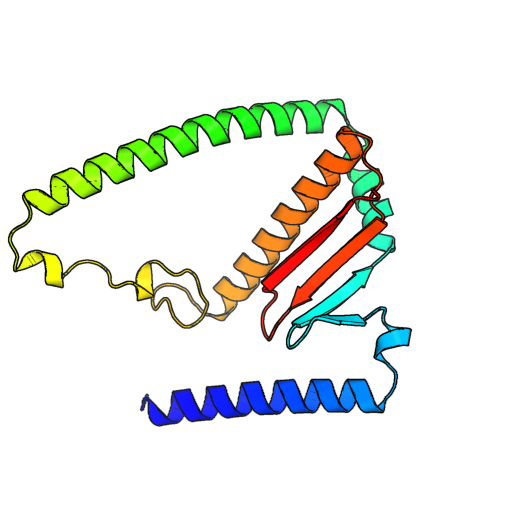 A 1 165 ? -9.413 2.014 2.566 1.00 72.00 165 PHE A C 1
ATOM 1314 O O . PHE A 1 165 ? -10.276 1.172 2.852 1.00 72.00 165 PHE A O 1
ATOM 1321 N N . VAL A 1 166 ? -8.910 2.886 3.430 1.00 67.38 166 VAL A N 1
ATOM 1322 C CA . VAL A 1 166 ? -9.481 3.178 4.737 1.00 67.38 166 VAL A CA 1
ATOM 1323 C C . VAL A 1 166 ? -10.052 4.583 4.688 1.00 67.38 166 VAL A C 1
ATOM 1325 O O . VAL A 1 166 ? -9.313 5.548 4.556 1.00 67.38 166 VAL A O 1
ATOM 1328 N N . GLU A 1 167 ? -11.371 4.705 4.787 1.00 69.50 167 GLU A N 1
ATOM 1329 C CA . GLU A 1 167 ? -12.042 6.002 4.772 1.00 69.50 167 GLU A CA 1
ATOM 1330 C C . GLU A 1 167 ? -12.114 6.537 6.212 1.00 69.50 167 GLU A C 1
ATOM 1332 O O . GLU A 1 167 ? -12.826 5.940 7.035 1.00 69.50 167 GLU A O 1
ATOM 1337 N N . PRO A 1 168 ? -11.375 7.606 6.567 1.00 62.94 168 PRO A N 1
ATOM 1338 C CA . PRO A 1 168 ? -11.571 8.280 7.842 1.00 62.94 168 PRO A CA 1
ATOM 1339 C C . PRO A 1 168 ? -12.961 8.942 7.877 1.00 62.94 168 PRO A C 1
ATOM 1341 O O . PRO A 1 168 ? -13.482 9.394 6.863 1.00 62.94 168 PRO A O 1
ATOM 1344 N N . ASP A 1 169 ? -13.592 8.924 9.045 1.00 61.25 169 ASP A N 1
ATOM 1345 C CA . ASP A 1 169 ? -14.717 9.798 9.385 1.00 61.25 169 ASP A CA 1
ATOM 1346 C C . ASP A 1 169 ? -14.114 11.197 9.571 1.00 61.25 169 ASP A C 1
ATOM 1348 O O . ASP A 1 169 ? -13.107 11.310 10.279 1.00 61.25 169 ASP A O 1
ATOM 1352 N N . GLU A 1 170 ? -14.688 12.202 8.907 1.00 46.38 170 GLU A N 1
ATOM 1353 C CA . GLU A 1 170 ? -14.307 13.617 9.052 1.00 46.38 170 GLU A CA 1
ATOM 1354 C C . GLU A 1 170 ? -14.254 14.067 10.523 1.00 46.38 170 GLU A C 1
ATOM 1356 O O . GLU A 1 170 ? -15.105 13.617 11.335 1.00 46.38 170 GLU A O 1
#

Solvent-accessible surface area (backbone atoms only — not comparable to full-atom values): 9546 Å² total; per-residue (Å²): 130,62,68,69,60,54,53,51,52,52,52,50,53,52,50,50,52,52,51,51,53,52,51,44,60,77,63,60,49,36,73,79,61,42,44,46,79,63,77,91,33,44,30,41,50,38,69,68,57,56,58,54,42,54,60,70,46,60,59,50,70,59,53,52,52,51,49,53,53,48,52,54,51,49,54,53,50,50,52,51,52,52,50,51,50,54,51,52,58,59,50,60,76,74,54,59,79,79,58,66,76,72,52,84,52,73,46,69,72,44,91,45,67,78,55,14,89,87,48,58,46,71,60,42,52,53,52,46,42,50,51,35,49,52,51,32,49,52,53,44,36,48,33,57,74,71,68,44,50,71,67,44,31,34,40,32,32,58,103,48,67,76,39,43,44,59,38,67,46,131